Protein AF-A0A846PJT1-F1 (afdb_monomer)

Structure (mmCIF, N/CA/C/O backbone):
data_AF-A0A846PJT1-F1
#
_entry.id   AF-A0A846PJT1-F1
#
loop_
_atom_site.group_PDB
_atom_site.id
_atom_site.type_symbol
_atom_site.label_atom_id
_atom_site.label_alt_id
_atom_site.label_comp_id
_atom_site.label_asym_id
_atom_site.label_entity_id
_atom_site.label_seq_id
_atom_site.pdbx_PDB_ins_code
_atom_site.Cartn_x
_atom_site.Cartn_y
_atom_site.Cartn_z
_atom_site.occupancy
_atom_site.B_iso_or_equiv
_atom_site.auth_seq_id
_atom_site.auth_comp_id
_atom_site.auth_asym_id
_atom_site.auth_atom_id
_atom_site.pdbx_PDB_model_num
ATOM 1 N N . MET A 1 1 ? 4.826 5.716 10.448 1.00 59.25 1 MET A N 1
ATOM 2 C CA . MET A 1 1 ? 3.736 6.570 9.937 1.00 59.25 1 MET A CA 1
ATOM 3 C C . MET A 1 1 ? 2.805 6.756 11.103 1.00 59.25 1 MET A C 1
ATOM 5 O O . MET A 1 1 ? 2.339 5.751 11.622 1.00 59.25 1 MET A O 1
ATOM 9 N N . ASP A 1 2 ? 2.642 7.989 11.559 1.00 72.31 2 ASP A N 1
ATOM 10 C CA . ASP A 1 2 ? 1.976 8.265 12.829 1.00 72.31 2 ASP A CA 1
ATOM 11 C C . ASP A 1 2 ? 0.459 8.092 12.723 1.00 72.31 2 ASP A C 1
ATOM 13 O O . ASP A 1 2 ? -0.148 8.392 11.688 1.00 72.31 2 ASP A O 1
ATOM 17 N N . PHE A 1 3 ? -0.149 7.605 13.807 1.00 76.69 3 PHE A N 1
ATOM 18 C CA . PHE A 1 3 ? -1.589 7.362 13.931 1.00 76.69 3 PHE A CA 1
ATOM 19 C C . PHE A 1 3 ? -2.430 8.582 13.521 1.00 76.69 3 PHE A C 1
ATOM 21 O O . PHE A 1 3 ? -3.404 8.450 12.782 1.00 76.69 3 PHE A O 1
ATOM 28 N N . GLU A 1 4 ? -2.014 9.784 13.920 1.00 79.19 4 GLU A N 1
ATOM 29 C CA . GLU A 1 4 ? -2.711 11.036 13.604 1.00 79.19 4 GLU A CA 1
ATOM 30 C C . GLU A 1 4 ? -2.797 11.311 12.098 1.00 79.19 4 GLU A C 1
ATOM 32 O O . GLU A 1 4 ? -3.820 11.782 11.601 1.00 79.19 4 GLU A O 1
ATOM 37 N N . ILE A 1 5 ? -1.753 10.965 11.339 1.00 77.19 5 ILE A N 1
ATOM 38 C CA . ILE A 1 5 ? -1.724 11.159 9.882 1.00 77.19 5 ILE A CA 1
ATOM 39 C C . ILE A 1 5 ? -2.729 10.221 9.205 1.00 77.19 5 ILE A C 1
ATOM 41 O O . ILE A 1 5 ? -3.372 10.593 8.220 1.00 77.19 5 ILE A O 1
ATOM 45 N N . ILE A 1 6 ? -2.866 9.002 9.730 1.00 77.56 6 ILE A N 1
ATOM 46 C CA . ILE A 1 6 ? -3.834 8.013 9.253 1.00 77.56 6 ILE A CA 1
ATOM 47 C C . ILE A 1 6 ? -5.257 8.508 9.528 1.00 77.56 6 ILE A C 1
ATOM 49 O O . ILE A 1 6 ? -6.064 8.564 8.601 1.00 77.56 6 ILE A O 1
ATOM 53 N N . VAL A 1 7 ? -5.541 8.940 10.761 1.00 81.94 7 VAL A N 1
ATOM 54 C CA . VAL A 1 7 ? -6.861 9.456 11.161 1.00 81.94 7 VAL A CA 1
ATOM 55 C C . VAL A 1 7 ? -7.250 10.679 10.337 1.00 81.94 7 VAL A C 1
ATOM 57 O O . VAL A 1 7 ? -8.353 10.713 9.796 1.00 81.94 7 VAL A O 1
ATOM 60 N N . LYS A 1 8 ? -6.335 11.634 10.135 1.00 82.31 8 LYS A N 1
ATOM 61 C CA . LYS A 1 8 ? -6.603 12.834 9.330 1.00 82.31 8 LYS A CA 1
ATOM 62 C C . LYS A 1 8 ? -6.996 12.493 7.888 1.00 82.31 8 LYS A C 1
ATOM 64 O O . LYS A 1 8 ? -7.969 13.034 7.372 1.00 82.31 8 LYS A O 1
ATOM 69 N N . LYS A 1 9 ? -6.292 11.547 7.255 1.00 79.12 9 LYS A N 1
ATOM 70 C CA . LYS A 1 9 ? -6.617 11.083 5.893 1.00 79.12 9 LYS A CA 1
ATOM 71 C C . LYS A 1 9 ? -7.951 10.343 5.818 1.00 79.12 9 LYS A C 1
ATOM 73 O O . LYS A 1 9 ? -8.663 10.475 4.825 1.00 79.12 9 LYS A O 1
ATOM 78 N N . ILE A 1 10 ? -8.280 9.556 6.843 1.00 81.38 10 ILE A N 1
ATOM 79 C CA . ILE A 1 10 ? -9.588 8.901 6.952 1.00 81.38 10 ILE A CA 1
ATOM 80 C C . ILE A 1 10 ? -10.687 9.958 7.059 1.00 81.38 10 ILE A C 1
ATOM 82 O O . ILE A 1 10 ? -11.663 9.889 6.317 1.00 81.38 10 ILE A O 1
ATOM 86 N N . LYS A 1 11 ? -10.491 10.964 7.917 1.00 82.69 11 LYS A N 1
ATOM 87 C CA . LYS A 1 11 ? -11.423 12.072 8.140 1.00 82.69 11 LYS A CA 1
ATOM 88 C C . LYS A 1 11 ? -11.748 12.819 6.845 1.00 82.69 11 LYS A C 1
ATOM 90 O O . LYS A 1 11 ? -12.915 12.952 6.490 1.00 82.69 11 LYS A O 1
ATOM 95 N N . GLU A 1 12 ? -10.713 13.229 6.108 1.00 78.75 12 GLU A N 1
ATOM 96 C CA . GLU A 1 12 ? -10.849 13.982 4.853 1.00 78.75 12 GLU A CA 1
ATOM 97 C C . GLU A 1 12 ? -11.636 13.223 3.778 1.0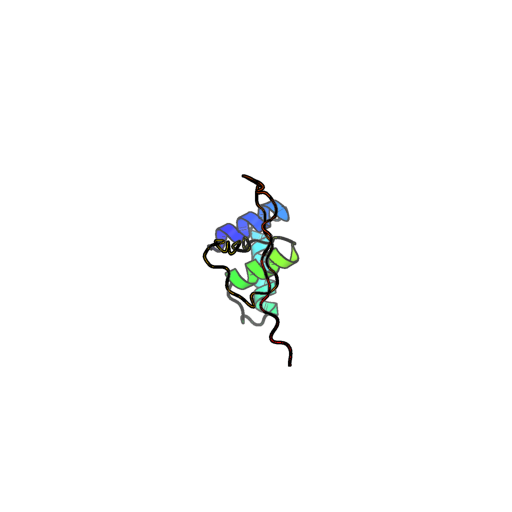0 78.75 12 GLU A C 1
ATOM 99 O O . GLU A 1 12 ? -12.391 13.836 3.030 1.00 78.75 12 GLU A O 1
ATOM 104 N N . LYS A 1 13 ? -11.478 11.895 3.682 1.00 74.06 13 LYS A N 1
ATOM 105 C 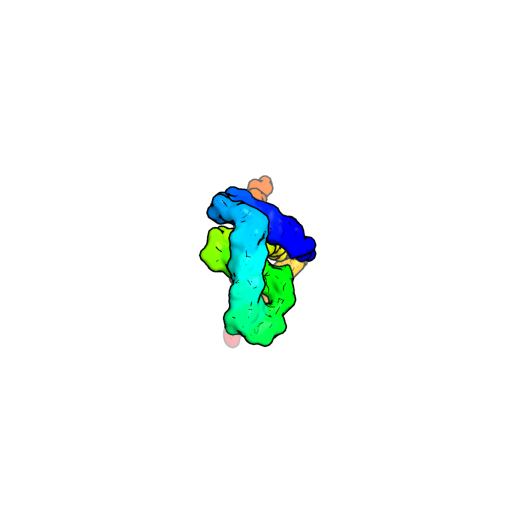CA . LYS A 1 13 ? -12.120 11.111 2.615 1.00 74.06 13 LYS A CA 1
ATOM 106 C C . LYS A 1 13 ? -13.473 10.522 3.004 1.00 74.06 13 LYS A C 1
ATOM 108 O O . LYS A 1 13 ? -14.312 10.320 2.133 1.00 74.06 13 LYS A O 1
ATOM 113 N N . ALA A 1 14 ? -13.658 10.193 4.281 1.00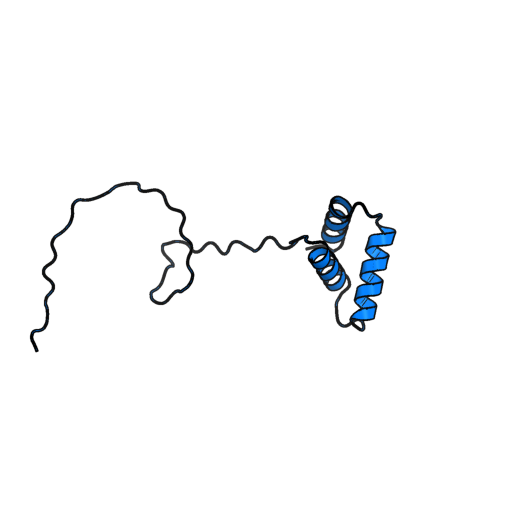 72.12 14 ALA A N 1
ATOM 114 C CA . ALA A 1 14 ? -14.888 9.592 4.788 1.00 72.12 14 ALA A CA 1
ATOM 115 C C . ALA A 1 14 ? -15.903 10.635 5.277 1.00 72.12 14 ALA A C 1
ATOM 117 O O . ALA A 1 14 ? -17.041 10.269 5.551 1.00 72.12 14 ALA A O 1
ATOM 118 N N . ASN A 1 15 ? -15.501 11.911 5.377 1.00 73.81 15 ASN A N 1
ATOM 119 C CA . ASN A 1 15 ? -16.328 13.012 5.874 1.00 73.81 15 ASN A CA 1
ATOM 120 C C . ASN A 1 15 ? -16.915 12.732 7.275 1.00 73.81 15 ASN A C 1
ATOM 122 O O . ASN A 1 15 ? -18.028 13.148 7.587 1.00 73.81 15 ASN A O 1
ATOM 126 N N . LEU A 1 16 ? -16.165 11.980 8.088 1.00 76.94 16 LEU A N 1
ATOM 127 C CA . LEU A 1 16 ? -16.517 11.575 9.452 1.00 76.94 16 LEU A CA 1
ATOM 128 C C . LEU A 1 16 ? -15.853 12.503 10.471 1.00 76.94 16 LEU A C 1
ATOM 130 O O . LEU A 1 16 ? -14.821 13.111 10.183 1.00 76.94 16 LEU A O 1
ATOM 134 N N . ASN A 1 17 ? -16.393 12.560 11.685 1.00 81.88 17 ASN A N 1
ATOM 135 C CA . ASN A 1 17 ? -15.756 13.280 12.791 1.00 81.88 17 ASN A CA 1
ATOM 136 C C . ASN A 1 17 ? -14.658 12.438 13.473 1.00 81.88 17 ASN A C 1
ATOM 138 O O . ASN A 1 17 ? -14.652 11.211 13.379 1.00 81.88 17 ASN A O 1
ATOM 142 N N . ASP A 1 18 ? -13.725 13.083 14.192 1.00 78.19 18 ASP A N 1
ATOM 143 C CA . ASP A 1 18 ? -12.617 12.392 14.887 1.00 78.19 18 ASP A CA 1
ATOM 144 C C . ASP A 1 18 ? -13.110 11.332 15.880 1.00 78.19 18 ASP A C 1
ATOM 146 O O . ASP A 1 18 ? -12.502 10.270 16.030 1.00 78.19 18 ASP A O 1
ATOM 150 N N . GLU A 1 19 ? -14.233 11.606 16.541 1.00 82.38 19 GLU A N 1
ATOM 151 C CA . GLU A 1 19 ? -14.865 10.687 17.486 1.00 82.38 19 GLU A CA 1
ATOM 152 C C . GLU A 1 19 ? -15.413 9.440 16.789 1.00 82.38 19 GLU A C 1
ATOM 154 O O . GLU A 1 19 ? -15.195 8.324 17.256 1.00 82.38 19 GLU A O 1
ATOM 159 N N . GLU A 1 20 ? -16.062 9.606 15.635 1.00 83.19 20 GLU A N 1
ATOM 160 C CA . GLU A 1 20 ? -16.607 8.489 14.860 1.00 83.19 20 GLU A CA 1
ATOM 161 C C . GLU A 1 20 ? -15.497 7.608 14.290 1.00 83.19 20 GLU A C 1
ATOM 163 O O . GLU A 1 20 ? -15.600 6.381 14.309 1.00 83.19 20 GLU A O 1
ATOM 168 N N . VAL A 1 21 ? -14.408 8.222 13.817 1.00 84.50 21 VAL A N 1
ATOM 169 C CA . VAL A 1 21 ? -13.240 7.486 13.323 1.00 84.50 21 VAL A CA 1
ATOM 170 C C . VAL A 1 21 ? -12.596 6.703 14.464 1.00 84.50 21 VAL A C 1
ATOM 172 O O . VAL A 1 21 ? -12.352 5.507 14.315 1.00 84.50 21 VAL A O 1
ATOM 175 N N . ASN A 1 22 ? -12.382 7.324 15.627 1.00 85.38 22 ASN A N 1
ATOM 176 C CA . ASN A 1 22 ? -11.832 6.630 16.793 1.00 85.38 22 ASN A CA 1
ATOM 177 C C . ASN A 1 22 ? -12.735 5.495 17.284 1.00 85.38 22 ASN A C 1
ATOM 179 O O . ASN A 1 22 ? -12.225 4.430 17.634 1.00 85.38 22 ASN A O 1
ATOM 183 N N . LYS A 1 23 ? -14.057 5.690 17.270 1.00 88.94 23 LYS A N 1
ATOM 184 C CA . LYS A 1 23 ? -15.017 4.647 17.633 1.00 88.94 23 LYS A CA 1
ATOM 185 C C . LYS A 1 23 ? -14.914 3.447 16.693 1.00 88.94 23 LYS A C 1
ATOM 187 O O . LYS A 1 23 ? -14.728 2.334 17.171 1.00 88.94 23 LYS A O 1
ATOM 192 N N . LYS A 1 24 ? -14.907 3.677 15.375 1.00 86.50 24 LYS A N 1
ATOM 193 C CA . LYS A 1 24 ? -14.722 2.609 14.377 1.00 86.50 24 LYS A CA 1
ATOM 194 C C . LYS A 1 24 ? -13.394 1.874 14.543 1.00 86.50 24 LYS A C 1
ATOM 196 O O . LYS A 1 24 ? -13.338 0.661 14.380 1.00 86.50 24 LYS A O 1
ATOM 201 N N . ILE A 1 25 ? -12.320 2.590 14.875 1.00 88.00 25 ILE A N 1
ATOM 202 C CA . ILE A 1 25 ? -11.001 1.985 15.114 1.00 88.00 25 ILE A CA 1
ATOM 203 C C . ILE A 1 25 ? -11.033 1.083 16.350 1.00 88.00 25 ILE A C 1
ATOM 205 O O . ILE A 1 25 ? -10.517 -0.031 16.296 1.00 88.00 25 ILE A O 1
ATOM 209 N N . LEU A 1 26 ? -11.642 1.542 17.445 1.00 87.38 26 LEU A N 1
ATOM 210 C CA . LEU A 1 26 ? -11.778 0.765 18.678 1.00 87.38 26 LEU A CA 1
ATOM 211 C C . LEU A 1 26 ? -12.656 -0.471 18.484 1.00 87.38 26 LEU A C 1
ATOM 213 O O . LEU A 1 26 ? -12.264 -1.555 18.905 1.00 87.38 26 LEU A O 1
ATOM 217 N N . GLU A 1 27 ? -13.797 -0.324 17.809 1.00 89.62 27 GLU A N 1
ATOM 218 C CA . GLU A 1 27 ? -14.668 -1.444 17.440 1.00 89.62 27 GLU A CA 1
ATOM 219 C C . GLU A 1 27 ? -13.890 -2.468 16.609 1.00 89.62 27 GLU A C 1
ATOM 221 O O . GLU A 1 27 ? -13.879 -3.649 16.942 1.00 89.62 27 GLU A O 1
ATOM 226 N N . LYS A 1 28 ? -13.119 -2.016 15.611 1.00 87.25 28 LYS A N 1
ATOM 227 C CA . LYS A 1 28 ? -12.291 -2.906 14.786 1.00 87.25 28 LYS A CA 1
ATOM 228 C C . LYS A 1 28 ? -11.193 -3.609 15.575 1.00 87.25 28 LYS A C 1
ATOM 230 O O . LYS A 1 28 ? -10.877 -4.769 15.322 1.00 87.25 28 LYS A O 1
ATOM 235 N N . GLN A 1 29 ? -10.594 -2.907 16.530 1.00 88.69 29 GLN A N 1
ATOM 236 C CA . GLN A 1 29 ? -9.580 -3.471 17.409 1.00 88.69 29 GLN A CA 1
ATOM 237 C C . GLN A 1 29 ? -10.181 -4.558 18.313 1.00 88.69 29 GLN A C 1
ATOM 239 O O . GLN A 1 29 ? -9.562 -5.606 18.497 1.00 88.69 29 GLN A O 1
ATOM 244 N N . GLN A 1 30 ? -11.400 -4.345 18.819 1.00 88.25 30 GLN A N 1
ATOM 245 C CA . GLN A 1 30 ? -12.145 -5.329 19.607 1.00 88.25 30 GLN A CA 1
ATOM 246 C C . GLN A 1 30 ? -12.606 -6.526 18.767 1.00 88.25 30 GLN A C 1
ATOM 248 O O . GLN A 1 30 ? -12.431 -7.660 19.207 1.00 88.25 30 GLN A O 1
ATOM 253 N N . GLU A 1 31 ? -13.115 -6.302 17.551 1.00 88.06 31 GLU A N 1
ATOM 254 C CA . GLU A 1 31 ? -13.470 -7.367 16.597 1.00 88.06 31 GLU A CA 1
ATOM 255 C C . GLU A 1 31 ? -12.283 -8.299 16.337 1.00 88.06 31 GLU A C 1
ATOM 257 O O . GLU A 1 31 ? -12.420 -9.520 16.302 1.00 88.06 31 GLU A O 1
ATOM 262 N N . LEU A 1 32 ? -11.087 -7.724 16.213 1.00 87.81 32 LEU A N 1
ATOM 263 C CA . LEU A 1 32 ? -9.844 -8.461 16.009 1.00 87.81 32 LEU A CA 1
ATOM 264 C C . LEU A 1 32 ? -9.221 -8.947 17.323 1.00 87.81 32 LEU A C 1
ATOM 266 O O . LEU A 1 32 ? -8.035 -9.266 17.355 1.00 87.81 32 LEU A O 1
ATOM 270 N N . SER A 1 33 ? -9.998 -9.009 18.410 1.00 86.56 33 SER A N 1
ATOM 271 C CA . SER A 1 33 ? -9.573 -9.510 19.724 1.00 86.56 33 SER A CA 1
ATOM 272 C C . SER A 1 33 ? -8.308 -8.827 20.265 1.00 86.56 33 SER A C 1
ATOM 274 O O . SER A 1 33 ? -7.479 -9.463 20.910 1.00 86.56 33 SER A O 1
ATOM 276 N N . ASN A 1 34 ? -8.127 -7.534 19.977 1.00 83.06 34 ASN A N 1
ATOM 277 C CA . ASN A 1 34 ? -6.921 -6.756 20.286 1.00 83.06 34 ASN A CA 1
ATOM 278 C C . ASN A 1 34 ? -5.609 -7.343 19.729 1.00 83.06 34 ASN A C 1
ATOM 280 O O . ASN A 1 34 ? -4.527 -6.989 20.193 1.00 83.06 34 ASN A O 1
ATOM 284 N N . LEU A 1 35 ? -5.677 -8.205 18.710 1.00 86.81 35 LEU A N 1
ATOM 285 C CA . LEU A 1 35 ? -4.498 -8.774 18.046 1.00 86.81 35 LEU A CA 1
ATOM 286 C C . LEU A 1 35 ? -3.764 -7.755 17.165 1.00 86.81 35 LEU A C 1
ATOM 288 O O . LEU A 1 35 ? -2.643 -8.003 16.725 1.00 86.81 35 LEU A O 1
ATOM 292 N N . VAL A 1 36 ? -4.397 -6.614 16.885 1.00 86.19 36 VAL A N 1
ATOM 293 C CA . VAL A 1 36 ? -3.827 -5.520 16.097 1.00 86.19 36 VAL A CA 1
ATOM 294 C C . VAL A 1 36 ? -3.605 -4.289 16.967 1.00 86.19 36 VAL A C 1
ATOM 296 O O . VAL A 1 36 ? -4.410 -3.984 17.847 1.00 86.19 36 VAL A O 1
ATOM 299 N N . SER A 1 37 ? -2.521 -3.553 16.699 1.00 86.75 37 SER A N 1
ATOM 300 C CA . SER A 1 37 ? -2.294 -2.257 17.340 1.00 86.75 37 SER A CA 1
ATOM 301 C C . SER A 1 37 ? -3.354 -1.245 16.904 1.00 86.75 37 SER A C 1
ATOM 303 O O . SER A 1 37 ? -4.005 -1.405 15.867 1.00 86.75 37 SER A O 1
ATOM 305 N N . LYS A 1 38 ? -3.485 -0.155 17.662 1.00 85.06 38 LYS A N 1
ATOM 306 C CA . LYS A 1 38 ? -4.390 0.950 17.328 1.00 85.06 38 LYS A CA 1
ATOM 307 C C . LYS A 1 38 ? -4.094 1.535 15.938 1.00 85.06 38 LYS A C 1
ATOM 309 O O . LYS A 1 38 ? -5.025 1.853 15.198 1.00 85.06 38 LYS A O 1
ATOM 314 N N . GLU A 1 39 ? -2.820 1.615 15.532 1.00 83.88 39 GLU A N 1
ATOM 315 C CA . GLU A 1 39 ? -2.467 2.033 14.166 1.00 83.88 39 GLU A CA 1
ATOM 316 C C . GLU A 1 39 ? -2.827 0.977 13.119 1.00 83.88 39 GLU A C 1
ATOM 318 O O . GLU A 1 39 ? -3.283 1.324 12.030 1.00 83.88 39 GLU A O 1
ATOM 323 N N . GLY A 1 40 ? -2.663 -0.308 13.446 1.00 84.38 40 GLY A N 1
ATOM 324 C CA . GLY A 1 40 ? -3.065 -1.417 12.584 1.00 84.38 40 GLY A CA 1
ATOM 325 C C . GLY A 1 40 ? -4.575 -1.442 12.334 1.00 84.38 40 GLY A C 1
ATOM 326 O O . GLY A 1 40 ? -5.004 -1.572 11.189 1.00 84.38 40 GLY A O 1
ATOM 327 N N . ALA A 1 41 ? -5.382 -1.236 13.376 1.00 89.62 41 ALA A N 1
ATOM 328 C CA . ALA A 1 41 ? -6.834 -1.117 13.264 1.00 89.62 41 ALA A CA 1
ATOM 329 C C . ALA A 1 41 ? -7.243 0.097 12.409 1.00 89.62 41 ALA A C 1
ATOM 331 O O . ALA A 1 41 ? -8.071 -0.032 11.506 1.00 89.62 41 ALA A O 1
ATOM 332 N N . ALA A 1 42 ? -6.602 1.253 12.614 1.00 87.19 42 ALA A N 1
ATOM 333 C CA . ALA A 1 42 ? -6.814 2.438 11.780 1.00 87.19 42 ALA A CA 1
ATOM 334 C C . ALA A 1 42 ? -6.468 2.197 10.311 1.00 87.19 42 ALA A C 1
ATOM 336 O O . ALA A 1 42 ? -7.189 2.634 9.414 1.00 87.19 42 ALA A O 1
ATOM 337 N N . TYR A 1 43 ? -5.396 1.451 10.055 1.00 84.81 43 TYR A N 1
ATOM 338 C CA . TYR A 1 43 ? -5.015 1.069 8.706 1.00 84.81 43 TYR A CA 1
ATOM 339 C C . TYR A 1 43 ? -6.045 0.151 8.036 1.00 84.81 43 TYR A C 1
ATOM 341 O O . TYR A 1 43 ? -6.376 0.353 6.866 1.00 84.81 43 TYR A O 1
ATOM 349 N N . ILE A 1 44 ? -6.578 -0.829 8.765 1.00 86.31 44 ILE A N 1
ATOM 350 C CA . ILE A 1 44 ? -7.616 -1.732 8.253 1.00 86.31 44 ILE A CA 1
ATOM 351 C C . ILE A 1 44 ? -8.863 -0.934 7.867 1.00 86.31 44 ILE A C 1
ATOM 353 O O . ILE A 1 44 ? -9.326 -1.059 6.735 1.00 86.31 44 ILE A O 1
ATOM 357 N N . ILE A 1 45 ? -9.333 -0.044 8.748 1.00 87.19 45 ILE A N 1
ATOM 358 C CA . ILE A 1 45 ? -10.478 0.838 8.473 1.00 87.19 45 ILE A CA 1
ATOM 359 C C . ILE A 1 45 ? -10.227 1.716 7.248 1.00 87.19 45 ILE A C 1
ATOM 361 O O . ILE A 1 45 ? -11.079 1.827 6.370 1.00 87.19 45 ILE A O 1
ATOM 365 N N . ALA A 1 46 ? -9.047 2.322 7.134 1.00 84.19 46 ALA A N 1
ATOM 366 C CA . ALA A 1 46 ? -8.722 3.119 5.960 1.00 84.19 46 ALA A CA 1
ATOM 367 C C . ALA A 1 46 ? -8.783 2.291 4.669 1.00 84.19 46 ALA A C 1
ATOM 369 O O . ALA A 1 46 ? -9.308 2.757 3.658 1.00 84.19 46 ALA A O 1
ATOM 370 N N . LYS A 1 47 ? -8.281 1.054 4.701 1.00 82.56 47 LYS A N 1
ATOM 371 C CA . LYS A 1 47 ? -8.309 0.157 3.548 1.00 82.56 47 LYS A CA 1
ATOM 372 C C . LYS A 1 47 ? -9.734 -0.257 3.177 1.00 82.56 47 LYS A C 1
ATOM 374 O O . LYS A 1 47 ? -10.048 -0.282 1.990 1.00 82.56 47 LYS A O 1
ATOM 379 N N . GLU A 1 48 ? -10.596 -0.504 4.163 1.00 83.38 48 GLU A N 1
ATOM 380 C CA . GLU A 1 48 ? -12.037 -0.737 3.965 1.00 83.38 48 GLU A CA 1
ATOM 381 C C . GLU A 1 48 ? -12.735 0.482 3.339 1.00 83.38 48 GLU A C 1
ATOM 383 O O . GLU A 1 48 ? -13.605 0.330 2.487 1.00 83.38 48 GLU A O 1
ATOM 388 N N . LEU A 1 49 ? -12.284 1.695 3.671 1.00 82.25 49 LEU A N 1
ATOM 389 C CA . LEU A 1 49 ? -12.745 2.958 3.079 1.00 82.25 49 LEU A CA 1
ATOM 390 C C . LEU A 1 49 ? -12.074 3.291 1.728 1.00 82.25 49 LEU A C 1
ATOM 392 O O . LEU A 1 49 ? -12.236 4.392 1.194 1.00 82.25 49 LEU A O 1
ATOM 396 N N . GLY A 1 50 ? -11.284 2.375 1.159 1.00 74.19 50 GLY A N 1
ATOM 397 C CA . GLY A 1 50 ? -10.608 2.570 -0.127 1.00 74.19 50 GLY A CA 1
ATOM 398 C C . GLY A 1 50 ? -9.470 3.600 -0.092 1.00 74.19 50 GLY A C 1
ATOM 399 O O . GLY A 1 50 ? -9.147 4.224 -1.108 1.00 74.19 50 GLY A O 1
ATOM 400 N N . LEU A 1 51 ? -8.869 3.839 1.075 1.00 75.38 51 LEU A N 1
ATOM 401 C CA . LEU A 1 51 ? -7.655 4.637 1.238 1.00 75.38 51 LEU A CA 1
ATOM 402 C C . LEU A 1 51 ? -6.432 3.724 1.216 1.00 75.38 51 LEU A C 1
ATOM 404 O O . LEU A 1 51 ? -6.125 3.044 2.193 1.00 75.38 51 LEU A O 1
ATOM 408 N N . ASP A 1 52 ? -5.682 3.759 0.116 1.00 70.38 52 ASP A N 1
ATOM 409 C CA . ASP A 1 52 ? -4.349 3.155 0.076 1.00 70.38 52 ASP A CA 1
ATOM 410 C C . ASP A 1 52 ? -3.354 4.141 0.720 1.00 70.38 52 ASP A C 1
ATOM 412 O O . ASP A 1 52 ? -2.760 4.996 0.061 1.00 70.38 52 ASP A O 1
ATOM 416 N N . ILE A 1 53 ? -3.281 4.119 2.058 1.00 68.44 53 ILE A N 1
ATOM 417 C CA . ILE A 1 53 ? -2.501 5.099 2.840 1.00 68.44 53 ILE A CA 1
ATOM 418 C C . ILE A 1 53 ? -0.997 4.855 2.748 1.00 68.44 53 ILE A C 1
ATOM 420 O O . ILE A 1 53 ? -0.213 5.806 2.835 1.00 68.44 53 ILE A O 1
ATOM 424 N N . PHE A 1 54 ? -0.596 3.596 2.559 1.00 63.91 54 PHE A N 1
ATOM 425 C CA . PHE A 1 54 ? 0.760 3.300 2.141 1.00 63.91 54 PHE A CA 1
ATOM 426 C C . PHE A 1 54 ? 0.857 3.673 0.672 1.00 63.91 54 PHE A C 1
ATOM 428 O O . PHE A 1 54 ? 0.299 3.006 -0.197 1.00 63.91 54 PHE A O 1
ATOM 435 N N . GLN A 1 55 ? 1.634 4.714 0.372 1.00 59.75 55 GLN A N 1
ATOM 436 C CA . GLN A 1 55 ? 2.229 4.769 -0.951 1.00 59.75 55 GLN A CA 1
ATOM 437 C C . GLN A 1 55 ? 2.965 3.445 -1.115 1.00 59.75 55 GLN A C 1
ATOM 439 O O . GLN A 1 55 ? 3.939 3.203 -0.400 1.00 59.75 55 GLN A O 1
ATOM 444 N N . LYS A 1 56 ? 2.485 2.574 -2.015 1.00 57.19 56 LYS A N 1
ATOM 445 C CA . LYS A 1 56 ? 3.283 1.453 -2.505 1.00 57.19 56 LYS A CA 1
ATOM 446 C C . LYS A 1 56 ? 4.616 2.071 -2.857 1.00 57.19 56 LYS A C 1
ATOM 448 O O . LYS A 1 56 ? 4.677 2.850 -3.811 1.00 57.19 56 LYS A O 1
ATOM 453 N N . THR A 1 57 ? 5.643 1.817 -2.047 1.00 56.22 57 THR A N 1
ATOM 454 C CA . THR A 1 57 ? 6.981 2.296 -2.343 1.00 56.22 57 THR A CA 1
ATOM 455 C C . THR A 1 57 ? 7.241 1.758 -3.731 1.00 56.22 57 THR A C 1
ATOM 457 O O . THR A 1 57 ? 7.314 0.540 -3.909 1.00 56.22 57 THR A O 1
ATOM 460 N N . LYS A 1 58 ? 7.225 2.635 -4.742 1.00 59.97 58 LYS A N 1
ATOM 461 C CA . LYS A 1 58 ? 7.535 2.234 -6.106 1.00 59.97 58 LYS A CA 1
ATOM 462 C C . LYS A 1 58 ? 8.978 1.787 -6.003 1.00 59.97 58 LYS A C 1
ATOM 464 O O . LYS A 1 58 ? 9.871 2.628 -5.978 1.00 59.97 58 LYS A O 1
ATOM 469 N N . ARG A 1 59 ? 9.193 0.482 -5.825 1.00 64.12 59 ARG A N 1
ATOM 470 C CA . ARG A 1 59 ? 10.517 -0.123 -5.806 1.00 64.12 59 ARG A CA 1
ATOM 471 C C . ARG A 1 59 ? 11.055 0.103 -7.210 1.00 64.12 59 ARG A C 1
ATOM 473 O O . ARG A 1 59 ? 10.720 -0.625 -8.138 1.00 64.12 59 ARG A O 1
ATOM 480 N N . ARG A 1 60 ? 11.760 1.218 -7.386 1.00 70.00 60 ARG A N 1
ATOM 481 C CA . ARG A 1 60 ? 12.397 1.581 -8.643 1.00 70.00 60 ARG A CA 1
ATOM 482 C C . ARG A 1 60 ? 13.657 0.740 -8.733 1.00 70.00 60 ARG A C 1
ATOM 484 O O . ARG A 1 60 ? 14.562 0.897 -7.921 1.00 70.00 60 ARG A O 1
ATOM 491 N N . LEU A 1 61 ? 13.675 -0.174 -9.693 1.00 79.19 61 LEU A N 1
ATOM 492 C CA . LEU A 1 61 ? 14.877 -0.897 -10.065 1.00 79.19 61 LEU A CA 1
ATOM 493 C C . LEU A 1 61 ? 15.623 -0.052 -11.097 1.00 79.19 61 LEU A C 1
ATOM 495 O O . LEU A 1 61 ? 15.054 0.322 -12.123 1.00 79.19 61 LEU A O 1
ATOM 499 N N . GLU A 1 62 ? 16.883 0.268 -10.825 1.00 83.06 62 GLU A N 1
ATOM 500 C CA . GLU A 1 62 ? 17.740 0.871 -11.843 1.00 83.06 62 GLU A CA 1
ATOM 501 C C . GLU A 1 62 ? 18.039 -0.153 -12.942 1.00 83.06 62 GLU A C 1
ATOM 503 O O . GLU A 1 62 ? 18.275 -1.326 -12.652 1.00 83.06 62 GLU A O 1
ATOM 508 N N . ILE A 1 63 ? 18.096 0.293 -14.200 1.00 81.94 63 ILE A N 1
ATOM 509 C CA . ILE A 1 63 ? 18.334 -0.581 -15.364 1.00 81.94 63 ILE A CA 1
ATOM 510 C C . ILE A 1 63 ? 19.639 -1.380 -15.208 1.00 81.94 63 ILE A C 1
ATOM 512 O O . ILE A 1 63 ? 19.688 -2.555 -15.560 1.00 81.94 63 ILE A O 1
ATOM 516 N N . LYS A 1 64 ? 20.672 -0.774 -14.605 1.00 85.12 64 LYS A N 1
ATOM 517 C CA . LYS A 1 64 ? 21.974 -1.415 -14.349 1.00 85.12 64 LYS A CA 1
ATOM 518 C C . LYS A 1 64 ? 21.902 -2.626 -13.405 1.00 85.12 64 LYS A C 1
ATOM 520 O O . LYS A 1 64 ? 22.807 -3.448 -13.411 1.00 85.12 64 LYS A O 1
ATOM 525 N N . ASN A 1 65 ? 20.827 -2.739 -12.621 1.00 85.31 65 ASN A N 1
ATOM 526 C CA . ASN A 1 65 ? 20.618 -3.800 -11.634 1.00 85.31 65 ASN A CA 1
ATOM 527 C C . ASN A 1 65 ? 19.652 -4.891 -12.140 1.00 85.31 65 ASN A C 1
ATOM 529 O O . ASN A 1 65 ? 19.225 -5.748 -11.365 1.00 85.31 65 ASN A O 1
ATOM 533 N N . VAL A 1 66 ? 19.267 -4.861 -13.421 1.00 86.81 66 VAL A N 1
ATOM 534 C CA . VAL A 1 66 ? 18.433 -5.904 -14.030 1.00 86.81 66 VAL A CA 1
ATOM 535 C C . VAL A 1 66 ? 19.295 -7.138 -14.298 1.00 86.81 66 VAL A C 1
ATOM 537 O O . VAL A 1 66 ? 20.201 -7.106 -15.126 1.00 86.81 66 VAL A O 1
ATOM 540 N N . VAL A 1 67 ? 18.990 -8.239 -13.611 1.00 87.12 67 VAL A N 1
ATOM 541 C CA . VAL A 1 67 ? 19.657 -9.536 -13.789 1.00 87.12 67 VAL A CA 1
ATOM 542 C C . VAL A 1 67 ? 18.794 -10.517 -14.593 1.00 87.12 67 VAL A C 1
ATOM 544 O O . VAL A 1 67 ? 17.559 -10.423 -14.568 1.00 87.12 67 VAL A O 1
ATOM 547 N N . PRO A 1 68 ? 19.410 -11.496 -15.287 1.00 85.44 68 PRO A N 1
ATOM 548 C CA . PRO A 1 68 ? 18.672 -12.575 -15.933 1.00 85.44 68 PRO A CA 1
ATOM 549 C C . PRO A 1 68 ? 17.730 -13.287 -14.950 1.00 85.44 68 PRO A C 1
ATOM 551 O O . PRO A 1 68 ? 18.061 -13.454 -13.778 1.00 85.44 68 PRO A O 1
ATOM 554 N N . LYS A 1 69 ? 16.581 -13.762 -15.448 1.00 85.81 69 LYS A N 1
ATOM 555 C CA . LYS A 1 69 ? 15.516 -14.463 -14.692 1.00 85.81 69 LYS A CA 1
ATOM 556 C C . LYS A 1 69 ? 14.616 -13.594 -13.798 1.00 85.81 69 LYS A C 1
ATOM 558 O O . LYS A 1 69 ? 13.703 -14.148 -13.185 1.00 85.81 69 LYS A O 1
ATOM 563 N N . LEU A 1 70 ? 14.781 -12.268 -13.760 1.00 84.19 70 LEU A N 1
ATOM 564 C CA . LEU A 1 70 ? 13.755 -11.389 -13.182 1.00 84.19 70 LEU A CA 1
ATOM 565 C C . LEU A 1 70 ? 12.435 -11.515 -13.966 1.00 84.19 70 LEU A C 1
ATOM 567 O O . LEU A 1 70 ? 12.430 -11.501 -15.195 1.00 84.19 70 LEU A O 1
ATOM 571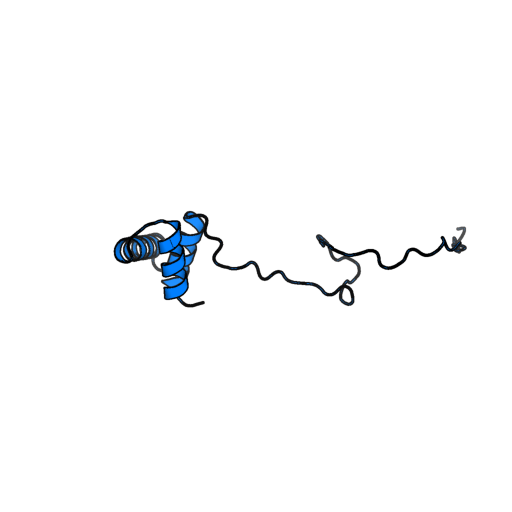 N N . ARG A 1 71 ? 11.313 -11.638 -13.249 1.00 82.44 71 ARG A N 1
ATOM 572 C CA . ARG A 1 71 ? 9.953 -11.692 -13.814 1.00 82.44 71 ARG A CA 1
ATOM 573 C C . ARG A 1 71 ? 9.167 -10.442 -13.404 1.00 82.44 71 ARG A C 1
ATOM 575 O O . ARG A 1 71 ? 9.466 -9.844 -12.375 1.00 82.44 71 ARG A O 1
ATOM 582 N N . ASN A 1 72 ? 8.155 -10.074 -14.190 1.00 80.94 72 ASN A N 1
ATOM 583 C CA . ASN A 1 72 ? 7.210 -8.979 -13.916 1.00 80.94 72 ASN A CA 1
ATOM 584 C C . ASN A 1 72 ? 7.860 -7.586 -13.760 1.00 80.94 72 ASN A C 1
ATOM 586 O O . ASN A 1 72 ? 7.635 -6.889 -12.770 1.00 80.94 72 ASN A O 1
ATOM 590 N N . LEU A 1 73 ? 8.655 -7.164 -14.748 1.00 80.50 73 LEU A N 1
ATOM 591 C CA . LEU A 1 73 ? 9.226 -5.814 -14.805 1.00 80.50 73 LEU A CA 1
ATOM 592 C C . LEU A 1 73 ? 8.379 -4.901 -15.702 1.00 80.50 73 LEU A C 1
ATOM 594 O O . LEU A 1 73 ? 8.036 -5.277 -16.817 1.00 80.50 73 LEU A O 1
ATOM 598 N N . ASN A 1 74 ? 8.099 -3.683 -15.231 1.00 81.25 74 ASN A N 1
ATOM 599 C CA . ASN A 1 74 ? 7.503 -2.612 -16.032 1.00 81.25 74 ASN A CA 1
ATOM 600 C C . ASN A 1 74 ? 8.573 -1.546 -16.298 1.00 81.25 74 ASN A C 1
ATOM 602 O O . ASN A 1 74 ? 9.165 -1.028 -15.349 1.00 81.25 74 ASN A O 1
ATOM 606 N N . LEU A 1 75 ? 8.814 -1.213 -17.569 1.00 83.19 75 LEU A N 1
ATOM 607 C CA . LEU A 1 75 ? 9.801 -0.214 -17.984 1.00 83.19 75 LEU A CA 1
ATOM 608 C C . LEU A 1 75 ? 9.108 0.958 -18.683 1.00 83.19 75 LEU A C 1
ATOM 610 O O . LEU A 1 75 ? 8.348 0.773 -19.627 1.00 83.19 75 LEU A O 1
ATOM 614 N N . THR A 1 76 ? 9.427 2.175 -18.253 1.00 83.62 76 THR A N 1
ATOM 615 C CA . THR A 1 76 ? 9.081 3.410 -18.964 1.00 83.62 76 THR A CA 1
ATOM 616 C C . THR A 1 76 ? 10.385 4.084 -19.364 1.00 83.62 76 THR A C 1
ATOM 618 O O . THR A 1 76 ? 11.147 4.503 -18.495 1.00 83.62 76 THR A O 1
ATOM 621 N N . ALA A 1 77 ? 10.670 4.148 -20.666 1.00 83.69 77 ALA A N 1
ATOM 622 C CA . ALA A 1 77 ? 11.928 4.666 -21.196 1.00 83.69 77 ALA A CA 1
ATOM 623 C C . ALA A 1 77 ? 11.700 5.531 -22.444 1.00 83.69 77 ALA A C 1
ATOM 625 O O . ALA A 1 77 ? 10.694 5.391 -23.137 1.00 83.69 77 ALA A O 1
ATOM 626 N N . ARG A 1 78 ? 12.662 6.414 -22.732 1.00 91.69 78 ARG A N 1
ATOM 627 C CA . ARG A 1 78 ? 12.714 7.228 -23.952 1.00 91.69 78 ARG A CA 1
ATOM 628 C C . ARG A 1 78 ? 13.783 6.671 -24.886 1.00 91.69 78 ARG A C 1
ATOM 630 O O . ARG A 1 78 ? 14.902 6.408 -24.451 1.00 91.69 78 ARG A O 1
ATOM 637 N N . ILE A 1 79 ? 13.459 6.553 -26.170 1.00 90.94 79 ILE A N 1
ATOM 638 C CA . ILE A 1 79 ? 14.439 6.204 -27.202 1.00 90.94 79 ILE A CA 1
ATOM 639 C C . ILE A 1 79 ? 15.331 7.426 -27.444 1.00 90.94 79 ILE A C 1
ATOM 641 O O . ILE A 1 79 ? 14.844 8.480 -27.850 1.00 90.94 79 ILE A O 1
ATOM 645 N N . VAL A 1 80 ? 16.628 7.294 -27.157 1.00 92.81 80 VAL A N 1
ATOM 646 C CA . VAL A 1 80 ? 17.619 8.361 -27.391 1.00 92.81 80 VAL A CA 1
ATOM 647 C C . VAL A 1 80 ? 18.235 8.237 -28.784 1.00 92.81 80 VAL A C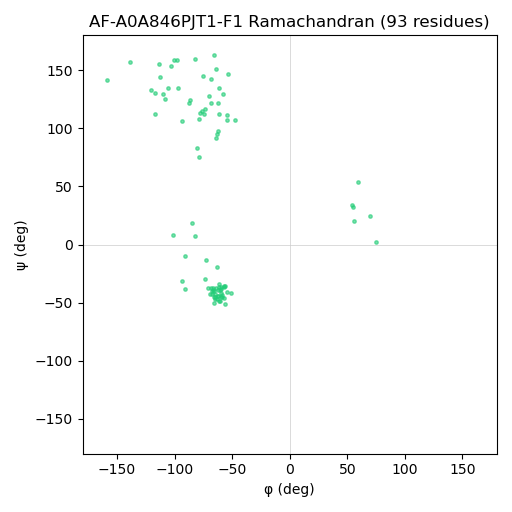 1
ATOM 649 O O . VAL A 1 80 ? 18.477 9.245 -29.440 1.00 92.81 80 VAL A O 1
ATOM 652 N N . LYS A 1 81 ? 18.492 7.006 -29.243 1.00 91.31 81 LYS A N 1
ATOM 653 C CA . LYS A 1 81 ? 19.135 6.730 -30.529 1.00 91.31 81 LYS A CA 1
ATOM 654 C C . LYS A 1 81 ? 18.818 5.311 -30.996 1.00 91.31 81 LYS A C 1
ATOM 656 O O . LYS A 1 81 ? 18.798 4.393 -30.179 1.00 91.31 81 LYS A O 1
ATOM 661 N N . VAL A 1 82 ? 18.601 5.143 -32.297 1.00 90.56 82 VAL A N 1
ATOM 662 C CA . VAL A 1 82 ? 18.479 3.839 -32.965 1.00 90.56 8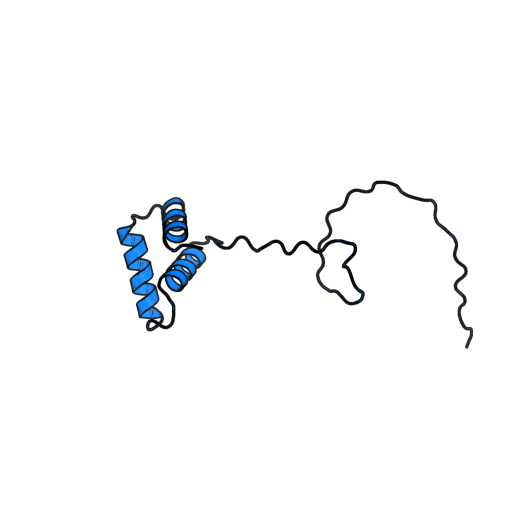2 VAL A CA 1
ATOM 663 C C . VAL A 1 82 ? 19.720 3.657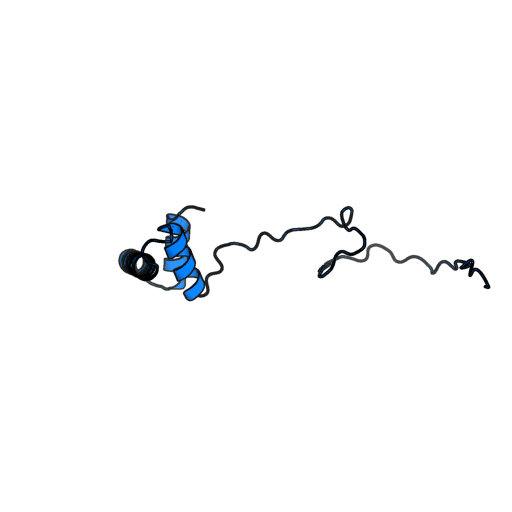 -33.835 1.00 90.56 82 VAL A C 1
ATOM 665 O O . VAL A 1 82 ? 20.098 4.576 -34.559 1.00 90.56 82 VAL A O 1
ATOM 668 N N . PHE A 1 83 ? 20.388 2.513 -33.708 1.00 88.56 83 PHE A N 1
ATOM 669 C CA . PHE A 1 83 ? 21.551 2.155 -34.521 1.00 88.56 83 PHE A CA 1
ATOM 670 C C . PHE A 1 83 ? 21.134 1.202 -35.642 1.00 88.56 83 PHE A C 1
ATOM 672 O O . PHE A 1 83 ? 20.109 0.529 -35.536 1.00 88.56 83 PHE A O 1
ATOM 679 N N . GLU A 1 84 ? 21.942 1.135 -36.697 1.00 89.06 84 GLU A N 1
ATOM 680 C CA . GLU A 1 84 ? 21.743 0.193 -37.798 1.00 89.06 84 GLU A CA 1
ATOM 681 C C . GLU A 1 84 ? 21.877 -1.261 -37.320 1.00 89.06 84 GLU A C 1
ATOM 683 O O . GLU A 1 84 ? 22.586 -1.561 -36.351 1.00 89.06 84 GLU A O 1
ATOM 688 N N . ALA A 1 85 ? 21.174 -2.171 -37.997 1.00 86.06 85 ALA A N 1
ATOM 689 C CA . ALA A 1 85 ? 21.212 -3.589 -37.676 1.00 86.06 85 ALA A CA 1
ATOM 690 C C . ALA A 1 85 ? 22.634 -4.136 -37.878 1.00 86.06 85 ALA A C 1
ATOM 692 O O . ALA A 1 85 ? 23.193 -4.059 -38.969 1.00 86.06 85 ALA A O 1
ATOM 693 N N . LYS A 1 86 ? 23.222 -4.704 -36.821 1.00 84.50 86 LYS A N 1
ATOM 694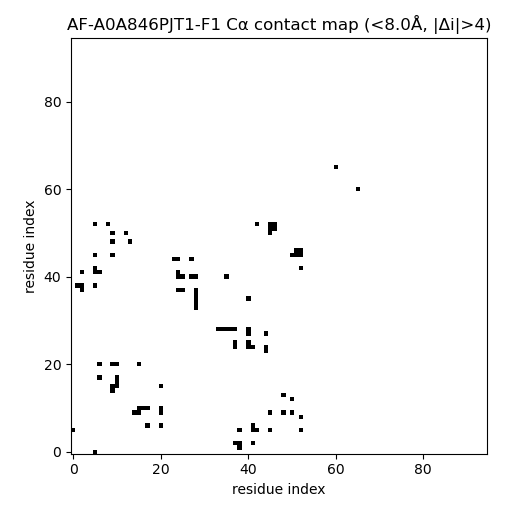 C CA . LYS A 1 86 ? 24.484 -5.441 -36.925 1.00 84.50 86 LYS A CA 1
ATOM 695 C C . LYS A 1 86 ? 24.202 -6.895 -37.265 1.00 84.50 86 LYS A C 1
ATOM 697 O O . LYS A 1 86 ? 23.560 -7.599 -36.486 1.00 84.50 86 LYS A O 1
ATOM 702 N N . GLU A 1 87 ? 24.749 -7.356 -38.380 1.00 83.38 87 GLU A N 1
ATOM 703 C CA . GLU A 1 87 ? 24.816 -8.781 -38.680 1.00 83.38 87 GLU A CA 1
ATOM 704 C C . GLU A 1 87 ? 25.818 -9.456 -37.736 1.00 83.38 87 GLU A C 1
ATOM 706 O O . GLU A 1 87 ? 26.962 -9.020 -37.593 1.00 83.38 87 GLU A O 1
ATOM 711 N N . PHE A 1 88 ? 25.394 -10.530 -37.071 1.00 82.50 88 PHE A N 1
ATOM 712 C CA . PHE A 1 88 ? 26.286 -11.389 -36.301 1.00 82.50 88 PHE A CA 1
ATOM 713 C C . PHE A 1 88 ? 26.222 -12.808 -36.858 1.00 82.50 88 PHE A C 1
ATOM 715 O O . PHE A 1 88 ? 25.146 -13.362 -37.075 1.00 82.50 88 PHE A O 1
ATOM 722 N N . LYS A 1 89 ? 27.387 -13.426 -37.074 1.00 76.75 89 LYS A N 1
ATOM 723 C CA . LYS A 1 89 ? 27.458 -14.850 -37.411 1.00 76.75 89 LYS A CA 1
ATOM 724 C C . LYS A 1 89 ? 27.298 -15.656 -36.130 1.00 76.75 89 LYS A C 1
ATOM 726 O O . LYS A 1 89 ? 28.198 -15.685 -35.289 1.00 76.75 89 LYS A O 1
ATOM 731 N N . ARG A 1 90 ? 26.147 -16.309 -35.970 1.00 72.56 90 ARG A N 1
ATOM 732 C CA . ARG A 1 90 ? 25.955 -17.305 -34.917 1.00 72.56 90 ARG A CA 1
ATOM 733 C C . ARG A 1 90 ? 26.835 -18.507 -35.253 1.00 72.56 90 ARG A C 1
ATOM 735 O O . ARG A 1 90 ? 26.729 -19.077 -36.334 1.00 72.56 90 ARG A O 1
ATOM 742 N N . LYS A 1 91 ? 27.749 -18.866 -34.350 1.00 68.81 91 LYS A N 1
ATOM 743 C CA . LYS A 1 91 ? 28.526 -20.103 -34.466 1.00 68.81 91 LYS A CA 1
ATOM 744 C C . LYS A 1 91 ? 27.618 -21.236 -33.997 1.00 68.81 91 LYS A C 1
ATOM 746 O O . LYS A 1 91 ? 27.713 -21.680 -32.856 1.00 68.81 91 LYS A O 1
ATOM 751 N N . ASP A 1 92 ? 26.663 -21.616 -34.840 1.00 65.88 92 ASP A N 1
ATOM 752 C CA . ASP A 1 92 ? 25.890 -22.825 -34.604 1.00 65.88 92 ASP A CA 1
ATOM 753 C C . ASP A 1 92 ? 26.891 -23.986 -34.615 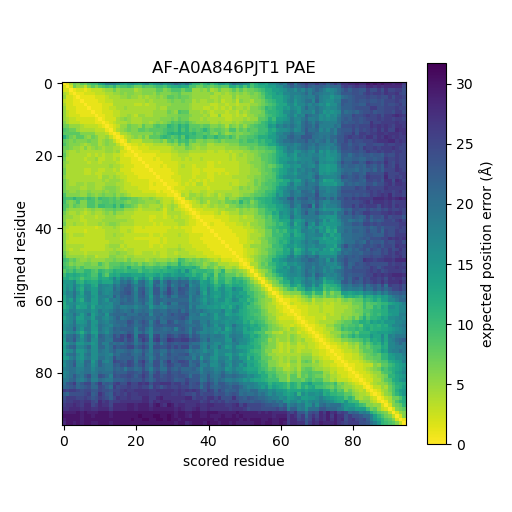1.00 65.88 92 ASP A C 1
ATOM 755 O O . ASP A 1 92 ? 27.555 -24.260 -35.616 1.00 65.88 92 ASP A O 1
ATOM 759 N N . LYS A 1 93 ? 27.078 -24.613 -33.448 1.00 56.38 93 LYS A N 1
ATOM 760 C CA . LYS A 1 93 ? 27.656 -25.950 -33.372 1.00 56.38 93 LYS A CA 1
ATOM 761 C C . LYS A 1 93 ? 26.683 -26.850 -34.129 1.00 56.38 93 LYS A C 1
ATOM 763 O O . LYS A 1 93 ? 25.639 -27.216 -33.597 1.00 56.38 93 LYS A O 1
ATOM 768 N N . ILE A 1 94 ? 27.013 -27.119 -35.386 1.00 48.25 94 ILE A N 1
ATOM 769 C CA . ILE A 1 94 ? 26.497 -28.268 -36.122 1.00 48.25 94 ILE A CA 1
ATOM 770 C C . ILE A 1 94 ? 26.911 -29.496 -35.300 1.00 48.25 94 ILE A C 1
ATOM 772 O O . ILE A 1 94 ? 28.043 -29.542 -34.808 1.00 48.25 94 ILE A O 1
ATOM 776 N N . GLY A 1 95 ? 25.924 -30.356 -35.043 1.00 42.12 95 GLY A N 1
ATOM 777 C CA . GLY A 1 95 ? 26.005 -31.516 -34.153 1.00 42.12 95 GLY A CA 1
ATOM 778 C C . GLY A 1 95 ? 27.077 -32.527 -34.520 1.00 42.12 95 GLY A C 1
ATOM 779 O O . GLY A 1 95 ? 27.554 -32.508 -35.675 1.00 42.12 95 GLY A O 1
#

Foldseek 3Di:
DDLVVLLVVCCVQVVDDSVVLQVQLVVQCVVVVVPDDSSRSSCVVCVVSVHPVDPPPPPDDDPVNDDPPDPDDDDDDDDPDDDDDDDDDDPPPPD

Sequence (95 aa):
MDFEIIVKKIKEKANLNDEEVNKKILEKQQELSNLVSKEGAAYIIAKELGLDIFQKTKRRLEIKNVVPKLRNLNLTARIVKVFEAKEFKRKDKIG

Mean predicted aligned error: 13.3 Å

Solvent-accessible surface area (backbone atoms only — not comparable to full-atom values): 6423 Å² total; per-residue (Å²): 134,59,58,67,62,53,51,52,54,43,29,73,75,68,76,48,52,75,67,57,52,50,48,54,27,51,52,49,21,54,75,52,71,59,76,46,52,75,56,52,23,43,50,52,53,28,48,76,71,71,42,77,79,67,72,75,75,76,81,77,76,57,78,91,72,69,57,91,88,73,74,92,82,88,87,88,84,79,90,86,77,87,79,82,89,78,90,74,88,78,84,73,78,75,128

Radius of gyration: 25.08 Å; Cα contacts (8 Å, |Δi|>4): 50; chains: 1; bounding box: 45×46×59 Å

Nearest PDB structures (foldseek):
  8aa9-assembly1_A  TM=7.397E-01  e=4.957E-03  Pyrococcus abyssi GE5
  8aa9-assembly1_B  TM=7.569E-01  e=8.045E-03  Pyrococcus abyssi GE5
  8aaj-assembly1_A  TM=7.413E-01  e=8.045E-03  Pyrococcus abyssi GE5

pLDDT: mean 79.92, std 9.9, range [42.12, 92.81]

Secondary structure (DSSP, 8-state):
--HHHHHHHHHHHHT--HHHHHHHHHHHHHHTTT-S-HHHHHHHHHHHTT---S--------GGG--TT--S----------PPPPP--------